Protein AF-A0AA95KNS1-F1 (afdb_monomer_lite)

Structure (mmCIF, N/CA/C/O backbone):
data_AF-A0AA95KNS1-F1
#
_entry.id   AF-A0AA95KNS1-F1
#
loop_
_atom_site.group_PDB
_atom_site.id
_atom_site.type_symbol
_atom_site.label_atom_id
_atom_site.label_alt_id
_atom_site.label_comp_id
_atom_site.label_asym_id
_atom_site.label_entity_id
_atom_site.label_seq_id
_atom_site.pdbx_PDB_ins_code
_atom_site.Cartn_x
_atom_site.Cartn_y
_atom_site.Cartn_z
_atom_site.occupancy
_atom_site.B_iso_or_equiv
_atom_site.auth_seq_id
_atom_site.auth_comp_id
_atom_site.auth_asym_id
_atom_site.auth_atom_id
_atom_site.pdbx_PDB_model_num
ATOM 1 N N . MET A 1 1 ? 6.486 -11.213 -14.608 1.00 30.95 1 MET A N 1
ATOM 2 C CA . MET A 1 1 ? 6.957 -11.330 -13.214 1.00 30.95 1 MET A CA 1
ATOM 3 C C . MET A 1 1 ? 5.897 -10.677 -12.357 1.00 30.95 1 MET A C 1
ATOM 5 O O . MET A 1 1 ? 5.453 -9.600 -12.732 1.00 30.95 1 MET A O 1
ATOM 9 N N . LYS A 1 2 ? 5.396 -11.375 -11.333 1.00 33.53 2 LYS A N 1
ATOM 10 C CA . LYS A 1 2 ? 4.379 -10.835 -10.425 1.00 33.53 2 LYS A CA 1
ATOM 11 C C . LYS A 1 2 ? 5.029 -9.671 -9.685 1.00 33.53 2 LYS A C 1
ATOM 13 O O . LYS A 1 2 ? 5.959 -9.884 -8.912 1.00 33.53 2 LYS A O 1
ATOM 18 N N . THR A 1 3 ? 4.657 -8.450 -10.048 1.00 44.22 3 THR A N 1
ATOM 19 C CA . THR A 1 3 ? 5.084 -7.236 -9.361 1.00 44.22 3 THR A CA 1
ATOM 20 C C . THR A 1 3 ? 4.428 -7.256 -7.995 1.00 44.22 3 THR A C 1
ATOM 22 O O . THR A 1 3 ? 3.340 -6.701 -7.865 1.00 44.22 3 THR A O 1
ATOM 25 N N . PHE A 1 4 ? 5.084 -7.900 -7.021 1.00 44.62 4 PHE A N 1
ATOM 26 C CA . PHE A 1 4 ? 4.787 -7.747 -5.600 1.00 44.62 4 PHE A CA 1
ATOM 27 C C . PHE A 1 4 ? 4.567 -6.260 -5.365 1.00 44.62 4 PHE A C 1
ATOM 29 O O . PHE A 1 4 ? 5.525 -5.484 -5.414 1.00 44.62 4 PHE A O 1
ATOM 36 N N . ARG A 1 5 ? 3.302 -5.842 -5.233 1.00 55.31 5 ARG A N 1
ATOM 37 C CA . ARG A 1 5 ? 2.956 -4.427 -5.086 1.00 55.31 5 ARG A CA 1
ATOM 38 C C . ARG A 1 5 ? 3.507 -3.983 -3.737 1.00 55.31 5 ARG A C 1
ATOM 40 O O . ARG A 1 5 ? 2.904 -4.187 -2.688 1.00 55.31 5 ARG A O 1
ATOM 47 N N . LEU A 1 6 ? 4.730 -3.454 -3.792 1.00 52.34 6 LEU A N 1
ATOM 48 C CA . LEU A 1 6 ? 5.650 -3.186 -2.683 1.00 52.34 6 LEU A CA 1
ATOM 49 C C . LEU A 1 6 ? 5.011 -2.346 -1.564 1.00 52.34 6 LEU A C 1
ATOM 51 O O . LEU A 1 6 ? 5.434 -2.394 -0.412 1.00 52.34 6 LEU A O 1
ATOM 55 N N . ILE A 1 7 ? 3.965 -1.596 -1.909 1.00 55.75 7 ILE A N 1
ATOM 56 C CA . ILE A 1 7 ? 3.237 -0.683 -1.032 1.00 55.75 7 ILE A CA 1
ATOM 57 C C . ILE A 1 7 ? 2.248 -1.418 -0.135 1.00 55.75 7 ILE A C 1
ATOM 59 O O . ILE A 1 7 ? 2.126 -1.032 1.023 1.00 55.75 7 ILE A O 1
ATOM 63 N N . GLY A 1 8 ? 1.640 -2.520 -0.589 1.00 55.56 8 GLY A N 1
ATOM 64 C CA . GLY A 1 8 ? 0.839 -3.383 0.282 1.00 55.56 8 GLY A CA 1
ATOM 65 C C . GLY A 1 8 ? 1.665 -3.872 1.475 1.00 55.56 8 GLY A C 1
ATOM 66 O O . GLY A 1 8 ? 1.200 -3.845 2.609 1.00 55.56 8 GLY A O 1
ATOM 67 N N . MET A 1 9 ? 2.945 -4.190 1.252 1.00 54.59 9 MET A N 1
ATOM 68 C CA . MET A 1 9 ? 3.874 -4.566 2.324 1.00 54.59 9 MET A CA 1
ATOM 69 C C . MET A 1 9 ? 4.277 -3.381 3.210 1.00 54.59 9 MET A C 1
ATOM 71 O O . MET A 1 9 ? 4.421 -3.566 4.413 1.00 54.59 9 MET A O 1
ATOM 75 N N . ALA A 1 10 ? 4.417 -2.166 2.669 1.00 52.69 10 ALA A N 1
ATOM 76 C CA . ALA A 1 10 ? 4.686 -0.967 3.470 1.00 52.69 10 ALA A CA 1
ATOM 77 C C . ALA A 1 10 ? 3.475 -0.549 4.331 1.00 52.69 10 ALA A C 1
ATOM 79 O O . ALA A 1 10 ? 3.643 -0.186 5.494 1.00 52.69 10 ALA A O 1
ATOM 80 N N . LEU A 1 11 ? 2.256 -0.650 3.788 1.00 55.50 11 LEU A N 1
ATOM 81 C CA . LEU A 1 11 ? 0.996 -0.438 4.507 1.00 55.50 11 LEU A CA 1
ATOM 82 C C . LEU A 1 11 ? 0.780 -1.507 5.583 1.00 55.50 11 LEU A C 1
ATOM 84 O O . LEU A 1 11 ? 0.379 -1.179 6.696 1.00 55.50 11 LEU A O 1
ATOM 88 N N . LEU A 1 12 ? 1.119 -2.766 5.297 1.00 56.56 12 LEU A N 1
ATOM 89 C CA . LEU A 1 12 ? 1.078 -3.832 6.296 1.00 56.56 12 LEU A CA 1
ATOM 90 C C . LEU A 1 12 ? 2.154 -3.652 7.368 1.00 56.56 12 LEU A C 1
ATOM 92 O O . LEU A 1 12 ? 1.852 -3.820 8.546 1.00 56.56 12 LEU A O 1
ATOM 96 N N . ALA A 1 13 ? 3.371 -3.241 6.999 1.00 49.69 13 ALA A N 1
ATOM 97 C CA . ALA A 1 13 ? 4.459 -2.939 7.932 1.00 49.69 13 ALA A CA 1
ATOM 98 C C . ALA A 1 13 ? 4.133 -1.769 8.877 1.00 49.69 13 ALA A C 1
ATOM 100 O O . ALA A 1 13 ? 4.607 -1.767 10.008 1.00 49.69 13 ALA A O 1
ATOM 101 N N . LEU A 1 14 ? 3.279 -0.822 8.467 1.00 50.03 14 LEU A N 1
ATOM 102 C CA . LEU A 1 14 ? 2.733 0.223 9.348 1.00 50.03 14 LEU A CA 1
ATOM 103 C C . LEU A 1 14 ? 1.779 -0.338 10.424 1.00 50.03 14 LEU A C 1
ATOM 105 O O . LEU A 1 14 ? 1.583 0.301 11.456 1.00 50.03 14 LEU A O 1
ATOM 109 N N . CYS A 1 15 ? 1.219 -1.537 10.223 1.00 42.12 15 CYS A N 1
ATOM 110 C CA . CYS A 1 15 ? 0.419 -2.258 11.220 1.00 42.12 15 CYS A CA 1
ATOM 111 C C . CYS A 1 15 ? 1.232 -3.285 12.028 1.00 42.12 15 CYS A C 1
ATOM 113 O O . CYS A 1 15 ? 0.764 -3.732 13.077 1.00 42.12 15 CYS A O 1
ATOM 115 N N . VAL A 1 16 ? 2.434 -3.669 11.577 1.00 39.53 16 VAL A N 1
ATOM 116 C CA . VAL A 1 16 ? 3.339 -4.524 12.355 1.00 39.53 16 VAL A CA 1
ATOM 117 C C . VAL A 1 16 ? 4.228 -3.617 13.193 1.00 39.53 16 VAL A C 1
ATOM 119 O O . VAL A 1 16 ? 5.292 -3.175 12.765 1.00 39.53 16 VAL A O 1
ATOM 122 N N . THR A 1 17 ? 3.786 -3.313 14.410 1.00 42.75 17 THR A N 1
ATOM 123 C CA . THR A 1 17 ? 4.659 -2.710 15.413 1.00 42.75 17 THR A CA 1
ATOM 124 C C . THR A 1 17 ? 5.871 -3.619 15.593 1.00 42.75 17 THR A C 1
ATOM 126 O O . THR A 1 17 ? 5.807 -4.683 16.209 1.00 42.75 17 THR A O 1
ATOM 129 N N . PHE A 1 18 ? 7.002 -3.214 15.015 1.00 36.22 18 PHE A N 1
ATOM 130 C CA . PHE A 1 18 ? 8.294 -3.758 15.380 1.00 36.22 18 PHE A CA 1
ATOM 131 C C . PHE A 1 18 ? 8.472 -3.474 16.870 1.00 36.22 18 PHE A C 1
ATOM 133 O O . PHE A 1 18 ? 8.904 -2.393 17.262 1.00 36.22 18 PHE A O 1
ATOM 140 N N . ALA A 1 19 ? 8.203 -4.477 17.701 1.00 35.62 19 ALA A N 1
ATOM 141 C CA . AL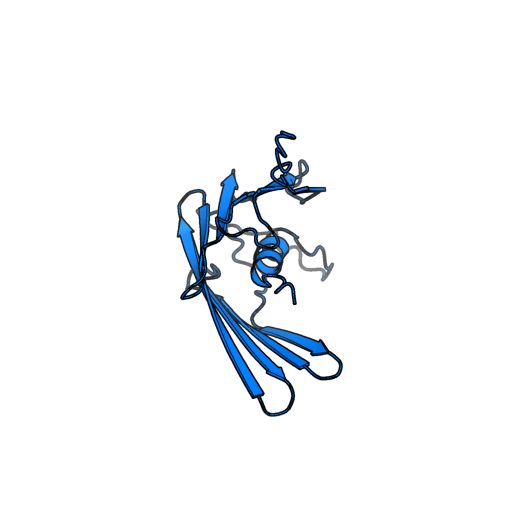A A 1 19 ? 8.822 -4.623 19.008 1.00 35.62 19 ALA A CA 1
ATOM 142 C C . ALA A 1 19 ? 10.328 -4.904 18.811 1.00 35.62 19 ALA A C 1
ATOM 144 O O . ALA A 1 19 ? 10.866 -5.909 19.268 1.00 35.62 19 ALA A O 1
ATOM 145 N N . SER A 1 20 ? 11.023 -4.036 18.068 1.00 33.53 20 SER A N 1
ATOM 146 C CA . SER A 1 20 ? 12.473 -3.954 18.112 1.00 33.53 20 SER A CA 1
ATOM 147 C C . SER A 1 20 ? 12.792 -3.165 19.364 1.00 33.53 20 SER A C 1
ATOM 149 O O . SER A 1 20 ? 12.829 -1.938 19.359 1.00 33.53 20 SER A O 1
ATOM 151 N N . CYS A 1 21 ? 12.961 -3.924 20.438 1.00 38.03 21 CYS A N 1
ATOM 152 C CA . CYS A 1 21 ? 13.411 -3.505 21.748 1.00 38.03 21 CYS A CA 1
ATOM 153 C C . CYS A 1 21 ? 14.673 -2.629 21.630 1.00 38.03 21 CYS A C 1
ATOM 155 O O . CYS A 1 21 ? 15.798 -3.120 21.583 1.00 38.03 21 CYS A O 1
ATOM 157 N N . SER A 1 22 ? 14.474 -1.317 21.551 1.00 35.47 22 SER A N 1
ATOM 158 C CA . SER A 1 22 ? 15.486 -0.306 21.828 1.00 35.47 22 SER A CA 1
ATOM 159 C C . SER A 1 22 ? 14.930 0.560 22.941 1.00 35.47 22 SER A C 1
ATOM 161 O O . SER A 1 22 ? 14.581 1.691 22.664 1.00 35.47 22 SER A O 1
ATOM 163 N N . SER A 1 23 ? 14.794 -0.017 24.140 1.00 43.16 23 SER A N 1
ATOM 164 C CA . SER A 1 23 ? 14.818 0.613 25.477 1.00 43.16 23 SER A CA 1
ATOM 165 C C . SER A 1 23 ? 14.149 1.986 25.723 1.00 43.16 23 SER A C 1
ATOM 167 O O . SER A 1 23 ? 14.373 2.546 26.792 1.00 43.16 23 SER A O 1
ATOM 169 N N . ASP A 1 24 ? 13.354 2.517 24.804 1.00 49.50 24 ASP A N 1
ATOM 170 C CA . ASP A 1 24 ? 12.636 3.779 24.917 1.00 49.50 24 ASP A CA 1
ATOM 171 C C . ASP A 1 24 ? 11.147 3.447 24.923 1.00 49.50 24 ASP A C 1
ATOM 173 O O . ASP A 1 24 ? 10.574 3.021 23.916 1.00 49.50 24 ASP A O 1
ATOM 177 N N . ASP A 1 25 ? 10.563 3.605 26.109 1.00 49.50 25 ASP A N 1
ATOM 178 C CA . ASP A 1 25 ? 9.149 3.474 26.466 1.00 49.50 25 ASP A CA 1
ATOM 179 C C . ASP A 1 25 ? 8.272 4.549 25.786 1.00 49.50 25 ASP A C 1
ATOM 181 O O . ASP A 1 25 ? 7.501 5.259 26.431 1.00 49.50 25 ASP A O 1
ATOM 185 N N . GLU A 1 26 ? 8.378 4.716 24.471 1.00 54.53 26 GLU A N 1
ATOM 186 C CA . GLU A 1 26 ? 7.500 5.619 23.728 1.00 54.53 26 GLU A CA 1
ATOM 187 C C . GLU A 1 26 ? 6.262 4.839 23.265 1.00 54.53 26 GLU A C 1
ATOM 189 O O . GLU A 1 26 ? 6.246 4.214 22.200 1.00 54.53 26 GLU A O 1
ATOM 194 N N . GLU A 1 27 ? 5.214 4.864 24.095 1.00 58.16 27 GLU A N 1
ATOM 195 C CA . GLU A 1 27 ? 3.862 4.414 23.738 1.00 58.16 27 GLU A CA 1
ATOM 196 C C . GLU A 1 27 ? 3.467 4.951 22.351 1.00 58.16 27 GLU A C 1
ATOM 198 O O . GLU A 1 27 ? 3.706 6.116 22.014 1.00 58.16 27 GLU A O 1
ATOM 203 N N . THR A 1 28 ? 2.855 4.115 21.509 1.00 57.38 28 THR A N 1
ATOM 204 C CA . THR A 1 28 ? 2.456 4.537 20.159 1.00 57.38 28 THR A CA 1
ATOM 205 C C . THR A 1 28 ? 1.417 5.652 20.251 1.00 57.38 28 THR A C 1
ATOM 207 O O . THR A 1 28 ? 0.295 5.416 20.702 1.00 57.38 28 THR A O 1
ATOM 210 N N . THR A 1 29 ? 1.759 6.858 19.797 1.00 59.16 29 THR A N 1
ATOM 211 C CA . THR A 1 29 ? 0.809 7.975 19.756 1.00 59.16 29 THR A CA 1
ATOM 212 C C . THR A 1 29 ? 0.118 7.983 18.404 1.00 59.16 29 THR A C 1
ATOM 214 O O . THR A 1 29 ? 0.767 7.975 17.357 1.00 59.16 29 THR A O 1
ATOM 217 N N . LYS A 1 30 ? -1.217 7.957 18.424 1.00 64.00 30 LYS A N 1
ATOM 218 C CA . LYS A 1 30 ? -2.050 8.072 17.226 1.00 64.00 30 LYS A CA 1
ATOM 219 C C . LYS A 1 30 ? -2.680 9.458 17.163 1.00 64.00 30 LYS A C 1
ATOM 221 O O . LYS A 1 30 ? -3.078 9.992 18.196 1.00 64.00 30 LYS A O 1
ATOM 226 N N . ASN A 1 31 ? -2.776 10.039 15.970 1.00 64.75 31 ASN A N 1
ATOM 227 C CA . ASN A 1 31 ? -3.603 11.228 15.759 1.00 64.75 31 ASN A CA 1
ATOM 228 C C . ASN A 1 31 ? -5.097 10.858 15.649 1.00 64.75 31 ASN A C 1
ATOM 230 O O . ASN A 1 31 ? -5.461 9.685 15.733 1.00 64.75 31 ASN A O 1
ATOM 234 N N . GLU A 1 32 ? -5.963 11.859 15.466 1.00 65.50 32 GLU A N 1
ATOM 235 C CA . GLU A 1 32 ? -7.424 11.683 15.349 1.00 65.50 32 GLU A CA 1
ATOM 236 C C . GLU A 1 32 ? -7.834 10.747 14.198 1.00 65.50 32 GLU A C 1
ATOM 238 O O . GLU A 1 32 ? -8.860 10.079 14.281 1.00 65.50 32 GLU A O 1
ATOM 243 N N . ASP A 1 33 ? -6.988 10.633 13.173 1.00 59.34 33 ASP A N 1
ATOM 244 C CA . ASP A 1 33 ? -7.169 9.746 12.022 1.00 59.34 33 ASP A CA 1
ATOM 245 C C . ASP A 1 33 ? -6.585 8.333 12.260 1.00 59.34 33 ASP A C 1
ATOM 247 O O . ASP A 1 33 ? -6.510 7.514 11.343 1.00 59.34 33 ASP A O 1
ATOM 251 N N . GLY A 1 34 ? -6.124 8.031 13.479 1.00 62.50 34 GLY A N 1
ATOM 252 C CA . GLY A 1 34 ? -5.561 6.731 13.852 1.00 62.50 34 GLY A CA 1
ATOM 253 C C . GLY A 1 34 ? -4.127 6.479 13.367 1.00 62.50 34 GLY A C 1
ATOM 254 O O . GLY A 1 34 ? -3.625 5.362 13.521 1.00 62.50 34 GLY A O 1
ATOM 255 N N . ILE A 1 35 ? -3.452 7.490 12.814 1.00 63.91 35 ILE A N 1
ATOM 256 C CA . ILE A 1 35 ? -2.095 7.383 12.259 1.00 63.91 35 ILE A CA 1
ATOM 257 C C . ILE A 1 35 ? -1.074 7.484 13.377 1.00 63.91 35 ILE A C 1
ATOM 259 O O . ILE A 1 35 ? -1.126 8.419 14.174 1.00 63.91 35 ILE A O 1
ATOM 263 N N . VAL A 1 36 ? -0.108 6.567 13.393 1.00 65.94 36 VAL A N 1
ATOM 264 C CA . VAL A 1 36 ? 0.992 6.601 14.358 1.00 65.94 36 VAL A CA 1
ATOM 265 C C . VAL A 1 36 ? 1.960 7.735 14.009 1.00 65.94 36 VAL A C 1
ATOM 267 O O . VAL A 1 36 ? 2.574 7.732 12.942 1.00 65.94 36 VAL A O 1
ATOM 270 N N . THR A 1 37 ? 2.098 8.724 14.892 1.00 65.19 37 THR A N 1
ATOM 271 C CA . THR A 1 37 ? 2.832 9.970 14.602 1.00 65.19 37 THR A CA 1
ATOM 272 C C . THR A 1 37 ? 4.263 9.989 15.137 1.00 65.19 37 THR A C 1
ATOM 274 O O . THR A 1 37 ? 5.086 10.742 14.613 1.00 65.19 37 THR A O 1
ATOM 277 N N . ASN A 1 38 ? 4.591 9.145 16.119 1.00 61.78 38 ASN A N 1
ATOM 278 C CA . ASN A 1 38 ? 5.906 9.083 16.768 1.00 61.78 38 ASN A CA 1
ATOM 279 C C . ASN A 1 38 ? 6.825 7.950 16.271 1.00 61.78 38 ASN A C 1
ATOM 281 O O . ASN A 1 38 ? 7.850 7.676 16.890 1.00 61.78 38 ASN A O 1
ATOM 285 N N . GLN A 1 39 ? 6.505 7.299 15.150 1.00 65.19 39 GLN A N 1
ATOM 286 C CA . GLN A 1 39 ? 7.328 6.219 14.596 1.00 65.19 39 GLN A CA 1
ATOM 287 C C . GLN A 1 39 ? 8.244 6.674 13.455 1.00 65.19 39 GLN A C 1
ATOM 289 O O . GLN A 1 39 ? 7.924 7.571 12.669 1.00 65.19 39 GLN A O 1
ATOM 294 N N . LYS A 1 40 ? 9.405 6.008 13.346 1.00 75.69 40 LYS A N 1
ATOM 295 C CA . LYS A 1 40 ? 10.296 6.135 12.185 1.00 75.69 40 LYS A CA 1
ATOM 296 C C . LYS A 1 40 ? 9.545 5.690 10.931 1.00 75.69 40 LYS A C 1
ATOM 298 O O . LYS A 1 40 ? 8.889 4.654 10.932 1.00 75.69 40 LYS A O 1
ATOM 303 N N . ARG A 1 41 ? 9.674 6.465 9.855 1.00 78.88 41 ARG A N 1
ATOM 304 C CA . ARG A 1 41 ? 9.025 6.195 8.568 1.00 78.88 41 ARG A CA 1
ATOM 305 C C . ARG A 1 41 ? 10.026 5.572 7.606 1.00 78.88 41 ARG A C 1
ATOM 307 O O . ARG A 1 41 ? 11.188 5.980 7.575 1.00 78.88 41 ARG A O 1
ATOM 314 N N . LEU A 1 42 ? 9.575 4.602 6.819 1.00 82.88 42 LEU A N 1
ATOM 315 C CA . LEU A 1 42 ? 10.375 4.029 5.744 1.00 82.88 42 LEU A CA 1
ATOM 316 C C . LEU A 1 42 ? 10.468 5.056 4.615 1.00 82.88 42 LEU A C 1
ATOM 318 O O . LEU A 1 42 ? 9.469 5.341 3.981 1.00 82.88 42 LEU A O 1
ATOM 322 N N . VAL A 1 43 ? 11.642 5.629 4.367 1.00 89.06 43 VAL A N 1
ATOM 323 C CA . VAL A 1 43 ? 11.821 6.639 3.303 1.00 89.06 43 VAL A CA 1
ATOM 324 C C . VAL A 1 43 ? 12.348 6.040 2.005 1.00 89.06 43 VAL A C 1
ATOM 326 O O . VAL A 1 43 ? 12.060 6.549 0.926 1.00 89.06 43 VAL A O 1
ATOM 329 N N . GLU A 1 44 ? 13.084 4.935 2.099 1.00 91.12 44 GLU A N 1
ATOM 330 C CA . GLU A 1 44 ? 13.644 4.232 0.955 1.00 91.12 44 GLU A CA 1
ATOM 331 C C . GLU A 1 44 ? 13.763 2.736 1.258 1.00 91.12 44 GLU A C 1
ATOM 333 O O . GLU A 1 44 ? 14.149 2.341 2.359 1.00 91.12 44 GLU A O 1
ATOM 338 N N . LEU A 1 45 ? 13.461 1.908 0.263 1.00 87.56 45 LEU A N 1
ATOM 339 C CA . LEU A 1 45 ? 13.743 0.481 0.250 1.00 87.56 45 LEU A CA 1
ATOM 340 C C . LEU A 1 45 ? 14.562 0.163 -0.997 1.00 87.56 45 LEU A C 1
ATOM 342 O O . LEU A 1 45 ? 14.127 0.448 -2.111 1.00 87.56 45 LEU A O 1
ATOM 346 N N . ARG A 1 46 ? 15.727 -0.454 -0.810 1.00 90.25 46 ARG A N 1
ATOM 347 C CA . ARG A 1 46 ? 16.562 -0.953 -1.901 1.00 90.25 46 ARG A CA 1
ATOM 348 C C . ARG A 1 46 ? 16.552 -2.475 -1.902 1.00 90.25 46 ARG A C 1
ATOM 350 O O . ARG A 1 46 ? 16.840 -3.093 -0.880 1.00 90.25 46 ARG A O 1
ATOM 357 N N . MET A 1 47 ? 16.271 -3.054 -3.058 1.00 87.19 47 MET A N 1
ATOM 358 C CA . MET A 1 47 ? 16.363 -4.483 -3.330 1.00 87.19 47 MET A CA 1
ATOM 359 C C . MET A 1 47 ? 17.356 -4.698 -4.469 1.00 87.19 47 MET A C 1
ATOM 361 O O . MET A 1 47 ? 17.336 -3.969 -5.459 1.00 87.19 47 MET A O 1
ATOM 365 N N . THR A 1 48 ? 18.237 -5.680 -4.311 1.00 88.56 48 THR A N 1
ATOM 366 C CA . THR A 1 48 ? 19.228 -6.045 -5.323 1.00 88.56 48 THR A CA 1
ATOM 367 C C . THR A 1 48 ? 19.112 -7.535 -5.590 1.00 88.56 48 THR A C 1
ATOM 369 O O . THR A 1 48 ? 19.235 -8.339 -4.666 1.00 88.56 48 THR A O 1
ATOM 372 N N . GLU A 1 49 ? 18.919 -7.886 -6.852 1.00 85.31 49 GLU A N 1
ATOM 373 C CA . GLU A 1 49 ? 18.973 -9.249 -7.374 1.00 85.31 49 GLU A CA 1
ATOM 374 C C . GLU A 1 49 ? 20.133 -9.367 -8.375 1.00 85.31 49 GLU A C 1
ATOM 376 O O . GLU A 1 49 ? 20.810 -8.380 -8.663 1.00 85.31 49 GLU A O 1
ATOM 381 N N . GLU A 1 50 ? 20.396 -10.566 -8.908 1.00 85.69 50 GLU A N 1
ATOM 382 C CA . GLU A 1 50 ? 21.596 -10.837 -9.724 1.00 85.69 50 GLU A CA 1
ATOM 383 C C . GLU A 1 50 ? 21.836 -9.825 -10.857 1.00 85.69 50 GLU A C 1
ATOM 385 O O . GLU A 1 50 ? 22.985 -9.493 -11.138 1.00 85.69 50 GLU A O 1
ATOM 390 N N . ASN A 1 51 ? 20.776 -9.324 -11.499 1.00 86.94 51 ASN A N 1
ATOM 391 C CA . ASN A 1 51 ? 20.871 -8.398 -12.634 1.00 86.94 51 ASN A CA 1
ATOM 392 C C . ASN A 1 51 ? 19.946 -7.178 -12.510 1.00 86.94 51 ASN A C 1
ATOM 394 O O . ASN A 1 51 ? 19.732 -6.465 -13.494 1.00 86.94 51 ASN A O 1
ATOM 398 N N . GLU A 1 52 ? 19.382 -6.953 -11.324 1.00 89.25 52 GLU A N 1
ATOM 399 C CA . GLU A 1 52 ? 18.363 -5.934 -11.103 1.00 89.25 52 GLU A CA 1
ATOM 400 C C . GLU A 1 52 ? 18.608 -5.183 -9.794 1.00 89.25 52 GLU A C 1
ATOM 402 O O . GLU A 1 52 ? 18.879 -5.784 -8.755 1.00 89.25 52 GLU A O 1
ATOM 407 N N . VAL A 1 53 ? 18.492 -3.857 -9.839 1.00 91.69 53 VAL A N 1
ATOM 408 C CA . VAL A 1 53 ? 18.426 -3.018 -8.640 1.00 91.69 53 VAL A CA 1
ATOM 409 C C .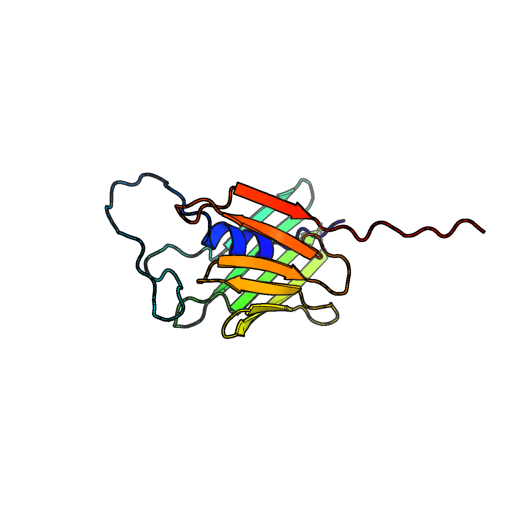 VAL A 1 53 ? 17.101 -2.282 -8.658 1.00 91.69 53 VAL A C 1
ATOM 411 O O . VAL A 1 53 ? 16.802 -1.561 -9.604 1.00 91.69 53 VAL A O 1
ATOM 414 N N . SER A 1 54 ? 16.329 -2.431 -7.592 1.00 90.50 54 SER A N 1
ATOM 415 C CA . SER A 1 54 ? 15.048 -1.770 -7.395 1.00 90.50 54 SER A CA 1
ATOM 416 C C . SER A 1 54 ? 15.154 -0.831 -6.196 1.00 90.50 54 SER A C 1
ATOM 418 O O . SER A 1 54 ? 15.506 -1.252 -5.092 1.00 90.50 54 SER A O 1
ATOM 420 N N . ILE A 1 55 ? 14.897 0.458 -6.409 1.00 91.94 55 ILE A N 1
ATOM 421 C CA . ILE A 1 55 ? 14.887 1.487 -5.365 1.00 91.94 55 ILE A CA 1
ATOM 422 C C . ILE A 1 55 ? 13.475 2.042 -5.277 1.00 91.94 55 ILE A C 1
ATOM 424 O O . ILE A 1 55 ? 12.955 2.575 -6.252 1.00 91.94 55 ILE A O 1
ATOM 428 N N . THR A 1 56 ? 12.861 1.943 -4.104 1.00 90.00 56 THR A N 1
ATOM 429 C CA . THR A 1 56 ? 11.533 2.497 -3.839 1.00 90.00 56 THR A CA 1
ATOM 430 C C . THR A 1 56 ? 11.631 3.603 -2.822 1.00 90.00 56 THR A C 1
ATOM 432 O O . THR A 1 56 ? 12.042 3.356 -1.694 1.00 90.00 56 THR A O 1
ATOM 435 N N . GLN A 1 57 ? 11.233 4.804 -3.212 1.00 93.31 57 GLN A N 1
ATOM 436 C CA . GLN A 1 57 ? 11.236 5.989 -2.367 1.00 93.31 57 GLN A CA 1
ATOM 437 C C . GLN A 1 57 ? 9.811 6.320 -1.951 1.00 93.31 57 GLN A C 1
ATOM 439 O O . GLN A 1 57 ? 8.923 6.390 -2.798 1.00 93.31 57 GLN A O 1
ATOM 444 N N . TYR A 1 58 ? 9.598 6.538 -0.659 1.00 91.44 58 TYR A N 1
ATOM 445 C CA . TYR A 1 58 ? 8.282 6.790 -0.080 1.00 91.44 58 TYR A CA 1
ATOM 446 C C . TYR A 1 58 ? 8.165 8.255 0.329 1.00 91.44 58 TYR A C 1
ATOM 448 O O . TYR A 1 58 ? 9.070 8.816 0.950 1.00 91.44 58 TYR A O 1
ATOM 456 N N . SER A 1 59 ? 7.032 8.871 0.003 1.00 91.88 59 SER A N 1
ATOM 457 C CA . SER A 1 59 ? 6.733 10.257 0.363 1.00 91.88 59 SER A CA 1
ATOM 458 C C . SER A 1 59 ? 5.527 10.331 1.282 1.00 91.88 59 SER A C 1
ATOM 460 O O . SER A 1 59 ? 4.552 9.597 1.117 1.00 91.88 59 SER A O 1
ATOM 462 N N . TYR A 1 60 ? 5.585 11.263 2.228 1.00 88.81 60 TYR A N 1
ATOM 463 C CA . TYR A 1 60 ? 4.568 11.445 3.254 1.00 88.81 60 TYR A CA 1
ATOM 464 C C . TYR A 1 60 ? 4.072 12.891 3.274 1.00 88.81 60 TYR A C 1
ATOM 466 O O . TYR A 1 60 ? 4.841 13.808 2.981 1.00 88.81 60 TYR A O 1
ATOM 474 N N . ASP A 1 61 ? 2.812 13.104 3.645 1.00 88.06 61 ASP A N 1
ATOM 475 C CA . ASP A 1 61 ? 2.296 14.450 3.901 1.00 88.06 61 ASP A CA 1
ATOM 476 C C . ASP A 1 61 ? 2.747 15.005 5.266 1.00 88.06 61 ASP A C 1
ATOM 478 O O . ASP A 1 61 ? 3.472 14.363 6.036 1.00 88.06 61 ASP A O 1
ATOM 482 N N . SER A 1 62 ? 2.316 16.231 5.577 1.00 84.31 62 SER A N 1
ATOM 483 C CA . SER A 1 62 ? 2.633 16.909 6.840 1.00 84.31 62 SER A CA 1
ATOM 484 C C . SER A 1 62 ? 2.045 16.213 8.071 1.00 84.31 62 SER A C 1
ATOM 486 O O . SER A 1 62 ? 2.586 16.375 9.164 1.00 84.31 62 SER A O 1
ATOM 488 N N . GLN A 1 63 ? 0.981 15.420 7.907 1.00 81.38 63 GLN A N 1
ATOM 489 C CA . GLN A 1 63 ? 0.400 14.586 8.963 1.00 81.38 63 GLN A CA 1
ATOM 490 C C . GLN A 1 63 ? 1.108 13.230 9.100 1.00 81.38 63 GLN A C 1
ATOM 492 O O . GLN A 1 63 ? 0.858 12.498 10.055 1.00 81.38 63 GLN A O 1
ATOM 497 N N . GLY A 1 64 ? 2.020 12.904 8.182 1.00 79.88 64 GLY A N 1
ATOM 498 C CA . GLY A 1 64 ? 2.774 11.658 8.173 1.00 79.88 64 GLY A CA 1
ATOM 499 C C . GLY A 1 64 ? 2.080 10.494 7.480 1.00 79.88 64 GLY A C 1
ATOM 500 O O . GLY A 1 64 ? 2.532 9.360 7.631 1.00 79.88 64 GLY A O 1
ATOM 501 N N . ARG A 1 65 ? 1.034 10.751 6.691 1.00 84.75 65 ARG A N 1
ATOM 502 C CA . ARG A 1 65 ? 0.398 9.733 5.847 1.00 84.75 65 ARG A CA 1
ATOM 503 C C . ARG A 1 65 ? 1.228 9.482 4.605 1.00 84.75 65 ARG A C 1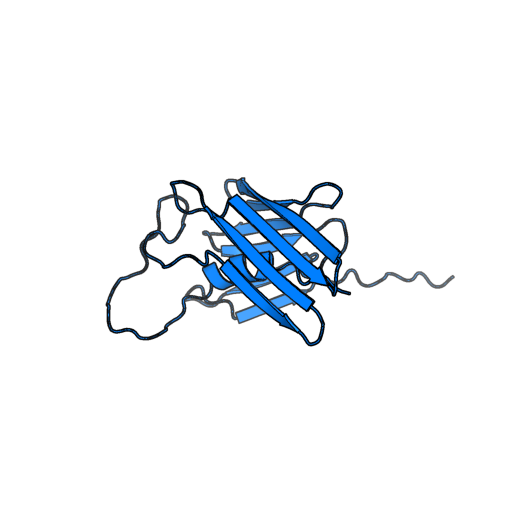
ATOM 505 O O . ARG A 1 65 ? 1.719 10.431 4.001 1.00 84.75 65 ARG A O 1
ATOM 512 N N . LEU A 1 66 ? 1.351 8.219 4.202 1.00 88.56 66 LEU A N 1
ATOM 513 C CA . LEU A 1 66 ? 1.957 7.861 2.921 1.00 88.56 66 LEU A CA 1
ATOM 514 C C . LEU A 1 66 ? 1.100 8.440 1.788 1.00 88.56 66 LEU A C 1
ATOM 516 O O . LEU A 1 66 ? -0.094 8.158 1.737 1.00 88.56 66 LEU A O 1
ATOM 520 N N . VAL A 1 67 ? 1.693 9.230 0.894 1.00 92.88 67 VAL A N 1
ATOM 521 C CA . VAL A 1 67 ? 0.982 9.843 -0.246 1.00 92.88 67 VAL A CA 1
ATOM 522 C C . VAL A 1 67 ? 1.449 9.314 -1.592 1.00 92.88 67 VAL A C 1
ATOM 524 O O . VAL A 1 67 ? 0.684 9.318 -2.554 1.00 92.88 67 VAL A O 1
ATOM 527 N N . SER A 1 68 ? 2.686 8.833 -1.677 1.00 92.81 68 SER A N 1
ATOM 528 C CA . SER A 1 68 ? 3.191 8.199 -2.886 1.00 92.81 68 SER A CA 1
ATOM 529 C C . SER A 1 68 ? 4.383 7.303 -2.600 1.00 92.81 68 SER A C 1
ATOM 531 O O . SER A 1 68 ? 5.078 7.455 -1.590 1.00 92.81 68 SER A O 1
ATOM 533 N N . ALA A 1 69 ? 4.637 6.389 -3.529 1.00 91.56 69 ALA A N 1
ATOM 534 C CA . ALA A 1 69 ? 5.917 5.718 -3.631 1.00 91.56 69 ALA A CA 1
ATOM 535 C C . ALA A 1 69 ? 6.373 5.695 -5.090 1.00 91.56 69 ALA A C 1
ATOM 537 O O . ALA A 1 69 ? 5.579 5.428 -5.993 1.00 91.56 69 ALA A O 1
ATOM 538 N N . THR A 1 70 ? 7.653 5.960 -5.315 1.00 92.62 70 THR A N 1
ATOM 539 C CA . THR A 1 70 ? 8.274 5.896 -6.637 1.00 92.62 70 THR A CA 1
ATOM 540 C C . THR A 1 70 ? 9.267 4.755 -6.638 1.00 92.62 70 THR A C 1
ATOM 542 O O . THR A 1 70 ? 10.218 4.763 -5.860 1.00 92.62 70 THR A O 1
ATOM 545 N N . ASN A 1 71 ? 9.038 3.773 -7.498 1.00 90.94 71 ASN A N 1
ATOM 546 C CA . ASN A 1 71 ? 9.926 2.646 -7.705 1.00 90.94 71 ASN A CA 1
ATOM 547 C C . ASN A 1 71 ? 10.716 2.829 -9.004 1.00 90.94 71 ASN A C 1
ATOM 549 O O . ASN A 1 71 ? 10.120 2.969 -10.072 1.00 90.94 71 ASN A O 1
ATOM 553 N N . THR A 1 72 ? 12.039 2.802 -8.898 1.00 93.31 72 THR A N 1
ATOM 554 C CA . THR A 1 72 ? 12.974 2.836 -10.021 1.00 93.31 72 THR A CA 1
ATOM 555 C C . THR A 1 72 ? 13.700 1.501 -10.088 1.00 93.31 72 THR A C 1
ATOM 557 O O . THR A 1 72 ? 14.405 1.126 -9.151 1.00 93.31 72 THR A O 1
ATOM 560 N N . VAL A 1 73 ? 13.530 0.793 -11.201 1.00 92.31 73 VAL A N 1
ATOM 561 C CA . VAL A 1 73 ? 14.148 -0.505 -11.474 1.00 92.31 73 VAL A CA 1
ATOM 562 C C . VAL A 1 73 ? 15.202 -0.340 -12.555 1.00 92.31 73 VAL A C 1
ATOM 564 O O . VAL A 1 73 ? 14.901 0.076 -13.675 1.00 92.31 73 VAL A O 1
ATOM 567 N N . GLN A 1 74 ? 16.433 -0.708 -12.234 1.00 93.06 74 GLN A N 1
ATOM 568 C CA . GLN A 1 74 ? 17.543 -0.772 -13.167 1.00 93.06 74 GLN A CA 1
ATOM 569 C C . GLN A 1 74 ? 17.797 -2.228 -13.560 1.00 93.06 74 GLN A C 1
ATOM 571 O O . GLN A 1 74 ? 18.146 -3.044 -12.710 1.00 93.06 74 GLN A O 1
ATOM 576 N N . TYR A 1 75 ? 17.673 -2.534 -14.852 1.00 89.50 75 TYR A N 1
ATOM 577 C CA . TYR A 1 75 ? 17.944 -3.851 -15.432 1.00 89.50 75 TYR A CA 1
ATOM 578 C C . TYR A 1 75 ? 18.975 -3.716 -16.559 1.00 89.50 75 TYR A C 1
ATOM 580 O O . TYR A 1 75 ? 18.671 -3.267 -17.673 1.00 89.50 75 TYR A O 1
ATOM 588 N N . GLY A 1 76 ? 20.231 -4.062 -16.268 1.00 87.00 76 GLY A N 1
ATOM 589 C CA . GLY A 1 76 ? 21.357 -3.792 -17.165 1.00 87.00 76 GLY A CA 1
ATOM 590 C C . GLY A 1 76 ? 21.489 -2.295 -17.485 1.00 87.00 76 GLY A C 1
ATOM 591 O O . GLY A 1 76 ? 21.711 -1.478 -16.595 1.00 87.00 76 GLY A O 1
ATOM 592 N N . SER A 1 77 ? 21.353 -1.923 -18.763 1.00 88.19 77 SER A N 1
ATOM 593 C CA . SER A 1 77 ? 21.403 -0.523 -19.223 1.00 88.19 77 SER A CA 1
ATOM 594 C C . SER A 1 77 ? 20.034 0.163 -19.301 1.00 88.19 77 SER A C 1
ATOM 596 O O . SER A 1 77 ? 19.940 1.271 -19.830 1.00 88.19 77 SER A O 1
ATOM 598 N N . ARG A 1 78 ? 18.960 -0.522 -18.897 1.00 92.88 78 ARG A N 1
ATOM 599 C CA . ARG A 1 78 ? 17.588 -0.011 -18.953 1.00 92.88 78 ARG A CA 1
ATOM 600 C C . ARG A 1 78 ? 17.141 0.410 -17.564 1.00 92.88 78 ARG A C 1
ATOM 602 O O . ARG A 1 78 ? 17.474 -0.246 -16.581 1.00 92.88 78 ARG A O 1
ATOM 609 N N . GLU A 1 79 ? 16.354 1.471 -17.522 1.00 94.06 79 GLU A N 1
ATOM 610 C CA . GLU A 1 79 ? 15.731 1.983 -16.310 1.00 94.06 79 GLU A CA 1
ATOM 611 C C . GLU A 1 79 ? 14.224 2.100 -16.539 1.00 94.06 79 GLU A C 1
ATOM 613 O O . GLU A 1 79 ? 13.780 2.529 -17.609 1.00 94.06 79 GLU A O 1
ATOM 618 N N . TYR A 1 80 ? 13.451 1.694 -15.537 1.00 90.94 80 TYR A N 1
ATOM 619 C CA . TYR A 1 80 ? 11.998 1.764 -15.525 1.00 90.94 80 TYR A CA 1
ATOM 620 C C . TYR A 1 80 ? 11.542 2.438 -14.241 1.00 90.94 80 TYR A C 1
ATOM 622 O O . TYR A 1 80 ? 11.946 2.026 -13.157 1.00 90.94 80 TYR A O 1
ATOM 630 N N . THR A 1 81 ? 10.655 3.421 -14.358 1.00 91.56 81 THR A N 1
ATOM 631 C CA . THR A 1 81 ? 10.125 4.152 -13.204 1.00 91.56 81 THR A CA 1
ATOM 632 C C . THR A 1 81 ? 8.619 3.989 -13.116 1.00 91.56 81 THR A C 1
ATOM 634 O O . THR A 1 81 ? 7.902 4.066 -14.115 1.00 91.56 81 THR A O 1
ATOM 637 N N . SER A 1 82 ? 8.144 3.764 -11.898 1.00 88.88 82 SER A N 1
ATOM 638 C CA . SER A 1 82 ? 6.747 3.519 -11.568 1.00 88.88 82 SER A CA 1
ATOM 639 C C . SER A 1 82 ? 6.367 4.360 -10.364 1.00 88.88 82 SER A C 1
ATOM 641 O O . SER A 1 82 ? 6.931 4.169 -9.290 1.00 88.88 82 SER A O 1
ATOM 643 N N . THR A 1 83 ? 5.401 5.260 -10.522 1.00 90.25 83 THR A N 1
ATOM 644 C CA . THR A 1 83 ? 4.890 6.067 -9.411 1.00 90.25 83 THR A CA 1
ATOM 645 C C . THR A 1 83 ? 3.507 5.584 -9.021 1.00 90.25 83 THR A C 1
ATOM 647 O O . THR A 1 83 ? 2.620 5.457 -9.864 1.00 90.25 83 THR A O 1
ATOM 650 N N . TYR A 1 84 ? 3.336 5.354 -7.730 1.00 88.56 84 TYR A N 1
ATOM 651 C CA . TYR A 1 84 ? 2.078 4.992 -7.109 1.00 88.56 84 TYR A CA 1
ATOM 652 C C . TYR A 1 84 ? 1.598 6.162 -6.260 1.00 88.56 84 TYR A C 1
ATOM 654 O O . TYR A 1 84 ? 2.392 6.783 -5.549 1.00 88.56 84 TYR A O 1
ATOM 662 N N . THR A 1 85 ? 0.304 6.448 -6.320 1.00 91.50 85 THR A N 1
ATOM 663 C CA . THR A 1 85 ? -0.351 7.492 -5.529 1.00 91.50 85 THR A CA 1
ATOM 664 C C . THR A 1 85 ? -1.267 6.850 -4.502 1.00 91.50 85 THR A C 1
ATOM 666 O O . THR A 1 85 ? -1.961 5.882 -4.805 1.00 91.50 85 THR A O 1
ATOM 669 N N . VAL A 1 86 ? -1.279 7.402 -3.292 1.00 90.50 86 VAL A N 1
ATOM 670 C CA . VAL A 1 86 ? -2.095 6.928 -2.176 1.00 90.50 86 VAL A CA 1
ATOM 671 C C . VAL A 1 86 ? -3.074 8.026 -1.774 1.00 90.50 86 VAL A C 1
ATOM 673 O O . VAL A 1 86 ? -2.680 9.127 -1.394 1.00 90.50 86 VAL A O 1
ATOM 676 N N . THR A 1 87 ? -4.366 7.719 -1.848 1.00 91.44 87 THR A N 1
ATOM 677 C CA . THR A 1 87 ? -5.452 8.617 -1.443 1.00 91.44 87 THR A CA 1
ATOM 678 C C . THR A 1 87 ? -6.132 8.083 -0.193 1.00 91.44 87 THR A C 1
ATOM 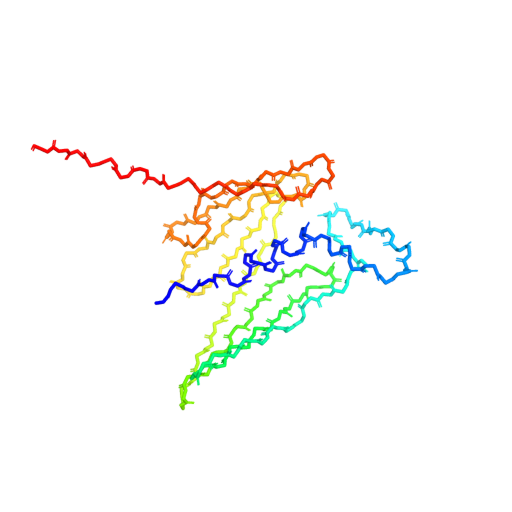680 O O . THR A 1 87 ? -6.612 6.951 -0.176 1.00 91.44 87 THR A O 1
ATOM 683 N N . TRP A 1 88 ? -6.219 8.917 0.840 1.00 89.12 88 TRP A N 1
ATOM 684 C CA . TRP A 1 88 ? -6.860 8.579 2.108 1.00 89.12 88 TRP A CA 1
ATOM 685 C C . TRP A 1 88 ? -8.308 9.069 2.128 1.00 89.12 88 TRP A C 1
ATOM 687 O O . TRP A 1 88 ? -8.586 10.232 1.836 1.00 89.12 88 TRP A O 1
ATOM 697 N N . GLY A 1 89 ? -9.233 8.181 2.478 1.00 87.94 89 GLY A N 1
ATOM 698 C CA . GLY A 1 89 ? -10.628 8.484 2.786 1.00 87.94 89 GLY A CA 1
ATOM 699 C C . GLY A 1 89 ? -10.981 8.048 4.209 1.00 87.94 89 GLY A C 1
ATOM 700 O O . GLY A 1 89 ? -10.152 7.477 4.907 1.00 87.94 89 GLY A O 1
ATOM 701 N N . ALA A 1 90 ? -12.227 8.288 4.630 1.00 85.44 90 ALA A N 1
ATOM 702 C CA . ALA A 1 90 ? -12.655 8.052 6.015 1.00 85.44 90 ALA A CA 1
ATOM 703 C C . ALA A 1 90 ? -12.415 6.607 6.502 1.00 85.44 90 ALA A C 1
ATOM 705 O O . ALA A 1 90 ? -11.820 6.412 7.551 1.00 85.44 90 ALA A O 1
ATOM 706 N N . ASN A 1 91 ? -12.826 5.607 5.713 1.00 88.75 91 ASN A N 1
ATOM 707 C CA . ASN A 1 91 ? -12.684 4.178 6.040 1.00 88.75 91 ASN A CA 1
ATOM 708 C C . ASN A 1 91 ? -12.015 3.398 4.900 1.00 88.75 91 ASN A C 1
ATOM 710 O O . ASN A 1 91 ? -12.283 2.215 4.700 1.00 88.75 91 ASN A O 1
ATOM 714 N N . LYS A 1 92 ? -11.222 4.078 4.067 1.00 90.25 92 LYS A N 1
ATOM 715 C CA . LYS A 1 92 ? -10.539 3.432 2.946 1.00 90.25 92 LYS A CA 1
ATOM 716 C C . LYS A 1 92 ? -9.278 4.166 2.528 1.00 90.25 92 LYS A C 1
ATOM 718 O O . LYS A 1 92 ? -9.213 5.389 2.623 1.00 90.25 92 LYS A O 1
ATOM 723 N N . ILE A 1 93 ? -8.333 3.422 1.978 1.00 90.88 93 ILE A N 1
ATOM 724 C CA . ILE A 1 93 ? -7.156 3.933 1.281 1.00 90.88 93 ILE A CA 1
ATOM 725 C C . ILE A 1 93 ? -7.226 3.429 -0.158 1.00 90.88 93 ILE A C 1
ATOM 727 O O . ILE A 1 93 ? -7.598 2.282 -0.394 1.00 90.88 93 ILE A O 1
ATOM 731 N N . ILE A 1 94 ? -6.897 4.281 -1.122 1.00 89.31 94 ILE A N 1
ATOM 732 C CA . ILE A 1 94 ? -6.845 3.918 -2.539 1.00 89.31 94 ILE A CA 1
ATOM 733 C C . ILE A 1 94 ? -5.409 4.083 -3.019 1.00 89.31 94 ILE A C 1
ATOM 735 O O . ILE A 1 94 ? -4.868 5.186 -2.961 1.00 89.31 94 ILE A O 1
ATOM 739 N N . GLU A 1 95 ? -4.816 3.000 -3.502 1.00 88.31 95 GLU A N 1
ATOM 740 C CA . GLU A 1 95 ? -3.527 2.994 -4.189 1.00 88.31 95 GLU A CA 1
ATOM 741 C C . GLU A 1 95 ? -3.770 2.932 -5.696 1.00 88.31 95 GLU A C 1
ATOM 743 O O . GLU A 1 95 ? -4.495 2.060 -6.173 1.00 88.31 95 GLU A O 1
ATOM 748 N N . SER A 1 96 ? -3.171 3.842 -6.457 1.00 86.94 96 SER A N 1
ATOM 749 C CA . SER A 1 96 ? -3.315 3.888 -7.911 1.00 86.94 96 SER A CA 1
ATOM 750 C C . SER A 1 96 ? -1.986 4.109 -8.621 1.00 86.94 96 SER A C 1
ATOM 752 O O . SER A 1 96 ? -1.049 4.695 -8.077 1.00 86.94 96 SER A O 1
ATOM 754 N N . ARG A 1 97 ? -1.932 3.666 -9.878 1.00 85.75 97 ARG A N 1
ATOM 755 C CA . ARG A 1 97 ? -0.839 3.905 -10.820 1.00 85.75 97 ARG A CA 1
ATOM 756 C C . ARG A 1 97 ? -1.433 4.184 -12.196 1.00 85.75 97 ARG A C 1
ATOM 758 O O . ARG A 1 97 ? -2.427 3.567 -12.573 1.00 85.75 97 ARG A O 1
ATOM 765 N N . ASP A 1 98 ? -0.842 5.117 -12.935 1.00 77.00 98 ASP A N 1
ATOM 766 C CA . ASP A 1 98 ? -1.357 5.507 -14.248 1.00 77.00 98 ASP A CA 1
ATOM 767 C C . ASP A 1 98 ? -1.465 4.305 -15.195 1.00 77.00 98 ASP A C 1
ATOM 769 O O . ASP A 1 98 ? -0.509 3.554 -15.388 1.00 77.00 98 ASP A O 1
ATOM 773 N N . GLY A 1 99 ? -2.645 4.142 -15.799 1.00 75.62 99 GLY A N 1
ATOM 774 C CA . GLY A 1 99 ? -2.933 3.041 -16.719 1.00 75.62 99 GLY A CA 1
ATOM 775 C C . GLY A 1 99 ? -3.204 1.689 -16.051 1.00 75.62 99 GLY A C 1
ATOM 776 O O . GLY A 1 99 ? -3.418 0.712 -16.767 1.00 75.62 99 GLY A O 1
ATOM 777 N N . GLU A 1 100 ? -3.237 1.619 -14.717 1.00 81.44 100 GLU A N 1
ATOM 778 C CA . GLU A 1 100 ? -3.560 0.408 -13.959 1.00 81.44 100 GLU A CA 1
ATOM 779 C C . GLU A 1 100 ? -4.820 0.598 -13.101 1.00 81.44 100 GLU A C 1
ATOM 781 O O . GLU A 1 100 ? -5.175 1.711 -12.708 1.00 81.44 100 GLU A O 1
ATOM 786 N N . ALA A 1 101 ? -5.510 -0.507 -12.805 1.00 81.06 101 ALA A N 1
ATOM 787 C CA . ALA A 1 101 ? -6.582 -0.495 -11.820 1.00 81.06 101 ALA A CA 1
ATOM 788 C C . ALA A 1 101 ? -6.043 -0.123 -10.437 1.00 81.06 101 ALA A C 1
ATOM 790 O O . ALA A 1 101 ? -4.936 -0.512 -10.056 1.00 81.06 101 ALA A O 1
ATOM 791 N N . ALA A 1 102 ? -6.854 0.624 -9.693 1.00 85.31 102 ALA A N 1
ATOM 792 C CA . ALA A 1 102 ? -6.548 0.990 -8.325 1.00 85.31 102 ALA A CA 1
ATOM 793 C C . ALA A 1 102 ? -6.909 -0.143 -7.357 1.00 85.31 102 ALA A C 1
ATOM 795 O O . ALA A 1 102 ? -7.931 -0.812 -7.523 1.00 85.31 102 ALA A O 1
ATOM 796 N N . VAL A 1 103 ? -6.110 -0.284 -6.303 1.00 85.81 103 VAL A N 1
ATOM 797 C CA . VAL A 1 103 ? -6.406 -1.156 -5.164 1.00 85.81 103 VAL A CA 1
ATOM 798 C C . VAL A 1 103 ? -7.087 -0.323 -4.091 1.00 85.81 103 VAL A C 1
ATOM 800 O O . VAL A 1 103 ? -6.612 0.756 -3.730 1.00 85.81 103 VAL A O 1
ATOM 803 N N . THR A 1 104 ? -8.199 -0.823 -3.564 1.00 89.56 104 THR A N 1
ATOM 804 C CA . THR A 1 104 ? -8.861 -0.231 -2.400 1.00 89.56 104 THR A CA 1
ATOM 80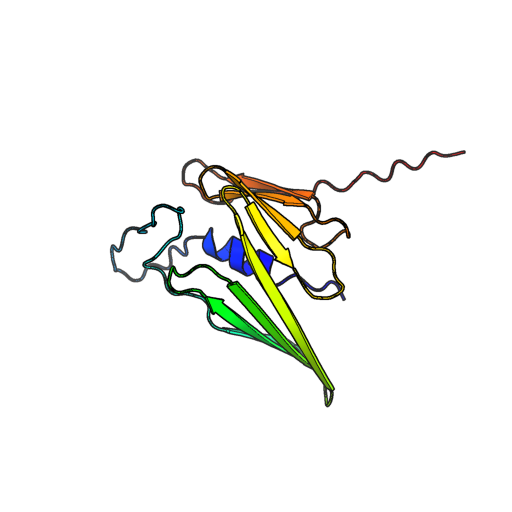5 C C . THR A 1 104 ? -8.586 -1.085 -1.175 1.00 89.56 104 THR A C 1
ATOM 807 O O . THR A 1 104 ? -8.899 -2.269 -1.163 1.00 89.56 104 THR A O 1
ATOM 810 N N . TYR A 1 105 ? -8.046 -0.467 -0.134 1.00 88.50 105 TYR A N 1
ATOM 811 C CA . TYR A 1 105 ? -7.902 -1.032 1.199 1.00 88.50 105 TYR A CA 1
ATOM 812 C C . TYR A 1 105 ? -9.047 -0.486 2.052 1.00 88.50 105 TYR A C 1
ATOM 814 O O . TYR A 1 105 ? -9.176 0.729 2.194 1.00 88.50 105 TYR A O 1
ATOM 822 N N . THR A 1 106 ? -9.891 -1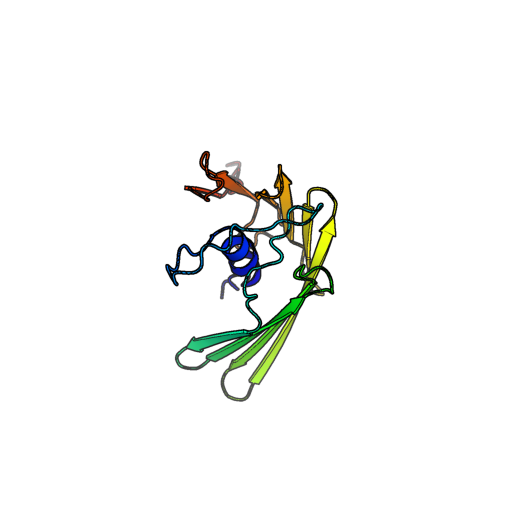.352 2.597 1.00 91.50 106 THR A N 1
ATOM 823 C CA . THR A 1 106 ? -10.989 -0.994 3.504 1.00 91.50 106 THR A CA 1
ATOM 824 C C . THR A 1 106 ? -10.491 -1.033 4.937 1.00 91.50 106 THR A C 1
ATOM 826 O O . THR A 1 106 ? -9.768 -1.956 5.309 1.00 91.50 106 THR A O 1
ATOM 829 N N . LEU A 1 107 ? -10.861 -0.026 5.729 1.00 87.94 107 LEU A N 1
ATOM 830 C CA . LEU A 1 107 ? -10.431 0.112 7.111 1.00 87.94 107 LEU A CA 1
ATOM 831 C C . LEU A 1 107 ? -11.606 0.011 8.080 1.00 87.94 107 LEU A C 1
ATOM 833 O O . LEU A 1 107 ? -12.636 0.659 7.895 1.00 87.94 107 LEU A O 1
ATOM 837 N N . GLU A 1 108 ? -11.383 -0.700 9.179 1.00 85.94 108 GLU A N 1
ATOM 838 C CA . GLU A 1 108 ? -12.232 -0.681 10.366 1.00 85.94 108 GLU A CA 1
ATOM 839 C C . GLU A 1 108 ? -11.369 -0.366 11.586 1.00 85.94 108 GLU A C 1
ATOM 841 O O . GLU A 1 108 ? -10.336 -0.992 11.814 1.00 85.94 108 GLU A O 1
ATOM 846 N N . ASN A 1 109 ? -11.768 0.639 12.372 1.00 83.12 109 ASN A N 1
ATOM 847 C CA . ASN A 1 109 ? -11.026 1.087 13.559 1.00 83.12 109 ASN A CA 1
ATOM 848 C C . ASN A 1 109 ? -9.534 1.385 13.284 1.00 83.12 109 ASN A C 1
ATOM 850 O O . ASN A 1 109 ? -8.670 1.150 14.130 1.00 83.12 109 ASN A O 1
ATOM 854 N N . GLY A 1 110 ? -9.227 1.892 12.085 1.00 80.12 110 GLY A N 1
ATOM 855 C CA . GLY A 1 110 ? -7.862 2.207 11.653 1.00 80.12 110 GLY A CA 1
ATOM 856 C C . GLY A 1 110 ? -7.012 0.995 11.249 1.00 80.12 110 GLY A C 1
ATOM 857 O O . GLY A 1 110 ? -5.809 1.151 11.058 1.00 80.12 110 GLY A O 1
ATOM 858 N N . LEU A 1 111 ? -7.605 -0.195 11.116 1.00 82.94 111 LEU A N 1
ATOM 859 C CA . LEU A 1 111 ? -6.948 -1.411 10.629 1.00 82.94 111 LEU A CA 1
ATOM 860 C C . LEU A 1 111 ? -7.492 -1.785 9.255 1.00 82.94 111 LEU A C 1
ATOM 862 O O . LEU A 1 111 ? -8.697 -1.712 9.040 1.00 82.94 111 LEU A O 1
ATOM 866 N N . ILE A 1 112 ? -6.622 -2.210 8.341 1.00 88.31 112 ILE A N 1
ATOM 867 C CA . ILE A 1 112 ? -7.035 -2.703 7.022 1.00 88.31 112 ILE A CA 1
ATOM 868 C C . ILE A 1 112 ? -7.695 -4.066 7.208 1.00 88.31 112 ILE A C 1
ATOM 870 O O . ILE A 1 112 ? -7.017 -5.000 7.603 1.00 88.31 112 ILE A O 1
ATOM 874 N N . THR A 1 113 ? -8.984 -4.204 6.919 1.00 91.00 113 THR A N 1
ATOM 875 C CA . THR A 1 113 ? -9.711 -5.477 7.070 1.00 91.00 113 THR A CA 1
ATOM 876 C C . THR A 1 113 ? -9.903 -6.214 5.757 1.00 91.00 113 THR A C 1
ATOM 878 O O . THR A 1 113 ? -10.035 -7.435 5.764 1.00 91.00 113 THR A O 1
ATOM 881 N N . HIS A 1 114 ? -9.886 -5.492 4.638 1.00 91.06 114 HIS A N 1
ATOM 882 C CA . HIS A 1 114 ? -10.144 -6.059 3.323 1.00 91.06 114 HIS A CA 1
ATOM 883 C C . HIS A 1 114 ? -9.426 -5.274 2.224 1.00 91.06 114 HIS A C 1
ATOM 885 O O . HIS A 1 114 ? -9.352 -4.045 2.292 1.00 91.06 114 HIS A O 1
ATOM 891 N N . THR A 1 115 ? -8.955 -5.955 1.184 1.00 88.38 115 THR A N 1
ATOM 892 C CA . THR A 1 115 ? -8.479 -5.333 -0.056 1.00 88.38 115 THR A CA 1
ATOM 893 C C . THR A 1 115 ? -9.283 -5.806 -1.245 1.00 88.38 115 THR A C 1
ATOM 895 O O . THR A 1 115 ? -9.552 -6.990 -1.368 1.00 88.38 115 THR A O 1
ATOM 898 N N . SER A 1 116 ? -9.595 -4.893 -2.158 1.00 86.62 116 SER A N 1
ATOM 899 C CA . SER A 1 116 ? -10.230 -5.209 -3.436 1.00 86.62 116 SER A CA 1
ATOM 900 C C . SER A 1 116 ? -9.450 -4.562 -4.579 1.00 86.62 116 SER A C 1
ATOM 902 O O . SER A 1 116 ? -9.193 -3.351 -4.533 1.00 86.62 116 SER A O 1
ATOM 904 N N . ASP A 1 117 ? -9.116 -5.338 -5.607 1.00 76.75 117 ASP A N 1
ATOM 905 C CA . ASP A 1 117 ? -8.608 -4.859 -6.895 1.00 76.75 117 ASP A CA 1
ATOM 906 C C . ASP A 1 117 ? -9.630 -5.253 -7.981 1.00 76.75 117 ASP A C 1
ATOM 908 O O . ASP A 1 117 ? -10.404 -6.186 -7.817 1.00 76.75 117 ASP A O 1
ATOM 912 N N . SER A 1 118 ? -9.681 -4.525 -9.093 1.00 61.94 118 SER A N 1
ATOM 913 C CA . SER A 1 118 ? -10.499 -4.922 -10.253 1.00 61.94 118 SER A CA 1
ATOM 914 C C . SER A 1 118 ? -9.722 -5.751 -11.282 1.00 61.94 118 SER A C 1
ATOM 916 O O . SER A 1 118 ? -10.329 -6.267 -12.218 1.00 61.94 118 SER A O 1
ATOM 918 N N . ASN A 1 119 ? -8.400 -5.900 -11.114 1.00 66.31 119 ASN A N 1
ATOM 919 C CA . ASN A 1 119 ? -7.516 -6.551 -12.085 1.00 66.31 119 ASN A CA 1
ATOM 920 C C . ASN A 1 119 ? -6.748 -7.783 -11.557 1.00 66.31 119 ASN A C 1
ATOM 922 O O . ASN A 1 119 ? -5.816 -8.223 -12.234 1.00 66.31 119 ASN A O 1
ATOM 926 N N . GLY A 1 120 ? -7.090 -8.361 -10.399 1.00 56.41 120 GLY A N 1
ATOM 927 C CA . GLY A 1 120 ? -6.450 -9.614 -9.966 1.00 56.41 120 GLY A CA 1
ATOM 928 C C . GLY A 1 120 ? -4.995 -9.478 -9.502 1.00 56.41 120 GLY A C 1
ATOM 929 O O . GLY A 1 120 ? -4.178 -10.356 -9.786 1.00 56.41 120 GLY A O 1
ATOM 930 N N . GLY A 1 121 ? -4.637 -8.366 -8.848 1.00 63.22 121 GLY A N 1
ATOM 931 C CA . GLY A 1 121 ? -3.308 -8.163 -8.258 1.00 63.22 121 GLY A CA 1
ATOM 932 C C . GLY A 1 121 ? -2.990 -9.094 -7.073 1.00 63.22 121 GLY A C 1
ATOM 933 O O . GLY A 1 121 ? -3.822 -9.870 -6.619 1.00 63.22 121 GLY A O 1
ATOM 934 N N . ASP A 1 122 ? -1.776 -8.993 -6.516 1.00 62.25 122 ASP A N 1
ATOM 935 C CA . ASP A 1 122 ? -1.283 -9.899 -5.452 1.00 62.25 122 ASP A CA 1
ATOM 936 C C . ASP A 1 122 ? -2.070 -9.846 -4.124 1.00 62.25 122 ASP A C 1
ATOM 938 O O . ASP A 1 122 ? -1.892 -10.709 -3.267 1.00 62.25 122 ASP A O 1
ATOM 942 N N . LEU A 1 123 ? -2.913 -8.829 -3.932 1.00 66.00 123 LEU A N 1
ATOM 943 C CA . LEU A 1 123 ? -3.829 -8.691 -2.794 1.00 66.00 123 LEU A CA 1
ATOM 944 C C . LEU A 1 123 ? -5.283 -8.586 -3.266 1.00 66.00 123 LEU A C 1
ATOM 946 O O . LEU A 1 123 ? -6.090 -7.914 -2.622 1.00 66.00 123 LEU A O 1
ATOM 950 N N . ASP A 1 124 ? -5.616 -9.190 -4.404 1.00 73.12 124 ASP A N 1
ATOM 951 C CA . ASP A 1 124 ? -6.994 -9.170 -4.865 1.00 73.12 124 ASP A CA 1
ATOM 952 C C . ASP A 1 124 ? -7.908 -9.895 -3.876 1.00 73.12 124 ASP A C 1
ATOM 954 O O . ASP A 1 124 ? -7.652 -11.035 -3.485 1.00 73.12 124 ASP A O 1
ATOM 958 N N . ASN A 1 125 ? -8.961 -9.190 -3.470 1.00 83.69 125 ASN A N 1
ATOM 959 C CA . ASN A 1 125 ? -10.035 -9.702 -2.634 1.00 83.69 125 ASN A CA 1
ATOM 960 C C . ASN A 1 125 ? -9.536 -10.421 -1.360 1.00 83.69 125 ASN A C 1
ATOM 962 O O . ASN A 1 125 ? -9.966 -11.532 -1.045 1.00 83.69 125 ASN A O 1
ATOM 966 N N . THR A 1 126 ? -8.597 -9.814 -0.628 1.00 85.38 126 THR A N 1
ATOM 967 C CA . THR A 1 126 ? -7.971 -10.426 0.558 1.00 85.38 126 THR A CA 1
ATOM 968 C C . THR A 1 126 ? -8.569 -9.880 1.846 1.00 85.38 126 THR A C 1
ATOM 970 O O . THR A 1 126 ? -8.615 -8.669 2.047 1.00 85.38 126 THR A O 1
ATOM 973 N N . ASP A 1 127 ? -8.935 -10.772 2.764 1.00 89.56 127 ASP A N 1
ATOM 974 C CA . ASP A 1 127 ? -9.347 -10.432 4.125 1.00 89.56 127 ASP A CA 1
ATOM 975 C C . ASP A 1 127 ? -8.184 -10.525 5.119 1.00 89.56 127 ASP A C 1
ATOM 977 O O . ASP A 1 127 ? -7.351 -11.440 5.081 1.00 89.56 127 ASP A O 1
ATOM 981 N N . PHE A 1 128 ? -8.174 -9.595 6.071 1.00 88.88 128 PHE A N 1
ATOM 982 C CA . PHE A 1 128 ? -7.152 -9.439 7.099 1.00 88.88 128 PHE A CA 1
ATOM 983 C C . PHE A 1 128 ? -7.795 -9.622 8.473 1.00 88.88 128 PHE A C 1
ATOM 985 O O . PHE A 1 128 ? -8.777 -8.965 8.816 1.00 88.88 128 PHE A O 1
ATOM 992 N N . THR A 1 129 ? -7.246 -10.521 9.291 1.00 86.75 129 THR A N 1
ATOM 993 C CA . THR A 1 129 ? -7.738 -10.759 10.657 1.00 86.75 129 THR A CA 1
ATOM 994 C C . THR A 1 129 ? -6.676 -10.410 11.683 1.00 86.75 129 THR A C 1
ATOM 996 O O . THR A 1 129 ? -5.518 -10.816 11.553 1.00 86.75 129 THR A O 1
ATOM 999 N N . TYR A 1 130 ? -7.097 -9.732 12.748 1.00 83.50 130 TYR A N 1
ATOM 1000 C CA . TYR A 1 130 ? -6.241 -9.281 13.838 1.00 83.50 130 TYR A CA 1
ATOM 1001 C C . TYR A 1 130 ? -6.616 -9.957 15.158 1.00 83.50 130 TYR A C 1
ATOM 1003 O O . TYR A 1 130 ? -7.760 -10.365 15.363 1.00 83.50 130 TYR A O 1
ATOM 1011 N N . ASN A 1 131 ? -5.649 -10.082 16.065 1.00 82.06 131 ASN A N 1
ATOM 1012 C CA . ASN A 1 131 ? -5.913 -10.484 17.446 1.00 82.06 131 ASN A CA 1
ATOM 1013 C C . ASN A 1 131 ? -6.377 -9.290 18.306 1.00 82.06 131 ASN A C 1
ATOM 1015 O O . ASN A 1 131 ? -6.431 -8.153 17.846 1.00 82.06 131 ASN A O 1
ATOM 1019 N N . ALA A 1 132 ? -6.664 -9.543 19.586 1.00 84.81 132 ALA A N 1
ATOM 1020 C CA . ALA A 1 132 ? -7.116 -8.515 20.531 1.00 84.81 132 ALA A CA 1
ATOM 1021 C C . ALA A 1 132 ? -6.106 -7.371 20.768 1.00 84.81 132 ALA A C 1
ATOM 1023 O O . ALA A 1 132 ? -6.490 -6.314 21.256 1.00 84.81 132 ALA A O 1
ATOM 1024 N N . ASN A 1 133 ? -4.834 -7.569 20.408 1.00 80.25 133 ASN A N 1
ATOM 1025 C CA . ASN A 1 133 ? -3.778 -6.560 20.497 1.00 80.25 133 ASN A CA 1
ATOM 1026 C C . ASN A 1 133 ? -3.560 -5.827 19.161 1.00 80.25 133 ASN A C 1
ATOM 1028 O O . ASN A 1 133 ? -2.523 -5.194 18.977 1.00 80.25 133 ASN A O 1
ATOM 1032 N N . ASN A 1 134 ? -4.501 -5.929 18.214 1.00 78.56 134 ASN A N 1
ATOM 1033 C CA . ASN A 1 134 ? -4.417 -5.350 16.870 1.00 78.56 134 ASN A CA 1
ATOM 1034 C C . ASN A 1 134 ? -3.222 -5.850 16.039 1.00 78.56 134 ASN A C 1
ATOM 1036 O O . ASN A 1 134 ? -2.760 -5.161 15.132 1.00 78.56 134 ASN A O 1
ATOM 1040 N N . GLN A 1 135 ? -2.721 -7.055 16.319 1.00 77.19 135 GLN A N 1
ATOM 1041 C CA . GLN A 1 135 ? -1.656 -7.675 15.529 1.00 77.19 135 GLN A CA 1
ATOM 1042 C C . GLN A 1 135 ? -2.273 -8.562 14.453 1.00 77.19 135 GLN A C 1
ATOM 1044 O O . GLN A 1 135 ? -3.178 -9.344 14.749 1.00 77.19 135 GLN A O 1
ATOM 1049 N N . LEU A 1 136 ? -1.783 -8.451 13.217 1.00 80.69 136 LEU A N 1
ATOM 1050 C CA . LEU A 1 136 ? -2.242 -9.276 12.100 1.00 80.69 136 LEU A CA 1
ATOM 1051 C C . LEU A 1 136 ? -1.906 -10.750 12.371 1.00 80.69 136 LEU A C 1
ATOM 1053 O O . LEU A 1 136 ? -0.749 -11.090 12.615 1.00 80.69 136 LEU A O 1
ATOM 1057 N N . VAL A 1 137 ? -2.910 -11.625 12.316 1.00 85.00 137 VAL A N 1
ATOM 1058 C CA . VAL A 1 137 ? -2.759 -13.071 12.571 1.00 85.00 137 VAL A CA 1
ATOM 1059 C C . VAL A 1 137 ? -3.188 -13.949 11.401 1.00 85.00 137 VAL A C 1
ATOM 1061 O O . VAL A 1 137 ? -2.841 -15.129 11.376 1.00 85.00 137 VAL A O 1
ATOM 1064 N N . LYS A 1 138 ? -3.937 -13.408 10.433 1.00 85.06 138 LYS A N 1
ATOM 1065 C CA . LYS A 1 138 ? -4.390 -14.167 9.265 1.00 85.06 138 LYS A CA 1
ATOM 1066 C C . LYS A 1 138 ? -4.563 -13.267 8.045 1.00 85.06 138 LYS A C 1
ATOM 1068 O O . LYS A 1 138 ? -5.085 -12.162 8.162 1.00 85.06 138 LYS A O 1
ATOM 1073 N N . LEU A 1 139 ? -4.170 -13.810 6.896 1.00 85.62 139 LEU A N 1
ATOM 1074 C CA . LEU A 1 139 ? -4.497 -13.330 5.557 1.00 85.62 139 LEU A CA 1
ATOM 1075 C C . LEU A 1 139 ? -5.325 -14.412 4.861 1.00 85.62 139 LEU A C 1
ATOM 1077 O O . LEU A 1 139 ? -4.947 -15.587 4.903 1.00 85.62 139 LEU A O 1
ATOM 1081 N N . GLN A 1 140 ? -6.450 -14.039 4.261 1.00 85.94 140 GLN A N 1
ATOM 1082 C CA . GLN A 1 140 ? -7.309 -14.952 3.513 1.00 85.94 140 GLN A CA 1
ATOM 1083 C C . GLN A 1 140 ? -7.592 -14.384 2.127 1.00 85.94 140 GLN A C 1
ATOM 1085 O O . GLN A 1 140 ? -8.326 -13.416 1.994 1.00 85.94 140 GLN A O 1
ATOM 1090 N N . TYR A 1 141 ? -7.012 -15.011 1.108 1.00 82.56 141 TYR A N 1
ATOM 1091 C CA . TYR A 1 141 ? -7.270 -14.685 -0.290 1.00 82.56 141 TYR A CA 1
ATOM 1092 C C . TYR A 1 141 ? -8.614 -15.283 -0.702 1.00 82.56 141 TYR A C 1
ATOM 1094 O O . TYR A 1 141 ? -8.794 -16.502 -0.607 1.00 82.56 141 TYR A O 1
ATOM 1102 N N . ASN A 1 142 ? -9.552 -14.450 -1.146 1.00 72.56 142 ASN A N 1
ATOM 1103 C CA . ASN A 1 142 ? -10.800 -14.918 -1.732 1.00 72.56 142 ASN A CA 1
ATOM 1104 C C . ASN A 1 142 ? -10.618 -14.984 -3.248 1.00 72.56 142 ASN A C 1
ATOM 1106 O O . ASN A 1 142 ? -11.038 -14.086 -3.978 1.00 72.56 142 ASN A O 1
ATOM 1110 N N . GLU A 1 143 ? -9.958 -16.045 -3.718 1.00 65.00 143 GLU A N 1
ATOM 1111 C CA . GLU A 1 143 ? -9.953 -16.358 -5.146 1.00 65.00 143 GLU A CA 1
ATOM 1112 C C . GLU A 1 143 ? -11.408 -16.574 -5.587 1.00 65.00 143 GLU A C 1
ATOM 1114 O O . GLU A 1 143 ? -12.142 -17.344 -4.960 1.00 65.00 143 GLU A O 1
ATOM 1119 N N . GLU A 1 144 ? -11.848 -15.901 -6.655 1.00 55.31 144 GLU A N 1
ATOM 1120 C CA . GLU A 1 144 ? -13.047 -16.348 -7.359 1.00 55.31 144 GLU A CA 1
ATOM 1121 C C . GLU A 1 144 ? -12.778 -17.791 -7.809 1.00 55.31 144 GLU A C 1
ATOM 1123 O O . GLU A 1 144 ? -11.970 -18.033 -8.709 1.00 55.31 144 GLU A O 1
ATOM 1128 N N . GLU A 1 145 ? -13.422 -18.770 -7.162 1.00 47.34 145 GLU A N 1
ATOM 1129 C CA . GLU A 1 145 ? -13.529 -20.122 -7.703 1.00 47.34 145 GLU A CA 1
ATOM 1130 C C . GLU A 1 145 ? -14.008 -19.966 -9.146 1.00 47.34 145 GLU A C 1
ATOM 1132 O O . GLU A 1 145 ? -15.134 -19.526 -9.387 1.00 47.34 145 GLU A O 1
ATOM 1137 N N . TYR A 1 146 ? -13.150 -20.294 -10.116 1.00 45.03 146 TYR A N 1
ATOM 1138 C CA . TYR A 1 146 ? -13.541 -20.377 -11.515 1.00 45.03 146 TYR A CA 1
ATOM 1139 C C . TYR A 1 146 ? -14.750 -21.316 -11.604 1.00 45.03 146 TYR A C 1
ATOM 1141 O O . TYR A 1 146 ? -14.600 -22.541 -11.627 1.00 45.03 146 TYR A O 1
ATOM 1149 N N . LEU A 1 147 ? -15.957 -20.747 -11.676 1.00 42.00 147 LEU A N 1
ATOM 1150 C CA . LEU A 1 147 ? -17.180 -21.461 -12.018 1.00 42.00 147 LEU A CA 1
ATOM 1151 C C . LEU A 1 147 ? -17.061 -21.884 -13.483 1.00 42.00 147 LEU A C 1
ATOM 1153 O O . LEU A 1 147 ? -17.588 -21.251 -14.399 1.00 42.00 147 LEU A O 1
ATOM 1157 N N . SER A 1 148 ? -16.313 -22.958 -13.720 1.00 38.53 148 SER A N 1
ATOM 1158 C CA . SER A 1 148 ? -16.300 -23.636 -15.004 1.00 38.53 148 SER A CA 1
ATOM 1159 C C . SER A 1 148 ? -17.621 -24.387 -15.146 1.00 38.53 148 SER A C 1
ATOM 1161 O O . SER A 1 148 ? -17.835 -25.461 -14.589 1.00 38.53 148 SER A O 1
ATOM 1163 N N . TYR A 1 149 ? -18.553 -23.798 -15.890 1.00 39.59 149 TYR A N 1
ATOM 1164 C CA . TYR A 1 149 ? -19.693 -24.542 -16.405 1.00 39.59 149 TYR A CA 1
ATOM 1165 C C . TYR A 1 149 ? -19.165 -25.519 -17.459 1.00 39.59 149 TYR A C 1
ATOM 1167 O O . TYR A 1 149 ? -18.809 -25.117 -18.568 1.00 39.59 149 TYR A O 1
ATOM 1175 N N . ALA A 1 150 ? -19.087 -26.802 -17.110 1.00 36.56 150 ALA A N 1
ATOM 1176 C CA . ALA A 1 150 ? -18.910 -27.854 -18.099 1.00 36.56 150 ALA A CA 1
ATOM 1177 C C . ALA A 1 150 ? -20.167 -27.904 -18.982 1.00 36.56 150 ALA A C 1
ATOM 1179 O O . ALA A 1 150 ? -21.288 -27.963 -18.471 1.00 36.56 150 ALA A O 1
ATOM 1180 N N . ARG A 1 151 ? -19.968 -27.832 -20.300 1.00 37.38 151 ARG A N 1
ATOM 1181 C CA . ARG A 1 151 ? -21.020 -28.029 -21.298 1.00 37.38 151 ARG A CA 1
ATOM 1182 C C . ARG A 1 151 ? -21.119 -29.496 -21.683 1.00 37.38 151 ARG A C 1
ATOM 1184 O O . ARG A 1 151 ? -20.047 -30.131 -21.791 1.00 37.38 151 ARG A O 1
#

Secondary structure (DSSP, 8-state):
-----HHHHHHHHTTS------S------B-TTS-B-SSPP--EEEEEETTEEEEEEEEE-TT--EEEEEEEEEETTEEEEEEEEEEEETTEEEEE-TTSPPEEEEEETTEEEEEE-SS--TTTTEEEEE-TTS-EEEEEE----------

Radius of gyration: 17.38 Å; chains: 1; bounding box: 43×45×48 Å

Organism: NCBI:txid357276

pLDDT: mean 74.23, std 18.46, range [30.95, 94.06]

InterPro domains:
  IPR006530 YD repeat [TIGR01643] (55-72)

Sequence (151 aa):
MKTFRLIGMALLALCVTFASCSSDDEETTKNEDGIVTNQKRLVELRMTEENEVSITQYSYDSQGRLVSATNTVQYGSREYTSTYTVTWGANKIIESRDGEAAVTYTLENGLITHTSDSNGGDLDNTDFTYNANNQLVKLQYNEEEYLSYAR

Foldseek 3Di:
DAPPVVVVVLLLVQLPPPPPDPPDPDDQDADPLRHGQPDDHDQWDWDDDPFKIKIKGWDADPSGHTAKIWIWMDGPPDIDIWIWGWDDDNQWIWIDTPPAWIKIFGHDPRAGAFIDTPPDHPRHTWGWDADPVSHTDDIDDPPPPPPPDDD